Protein AF-A0A1B6M8G5-F1 (afdb_monomer_lite)

Radius of gyration: 19.07 Å; chains: 1; bounding box: 52×43×42 Å

Structure (mmCIF, N/CA/C/O backbone):
data_AF-A0A1B6M8G5-F1
#
_entry.id   AF-A0A1B6M8G5-F1
#
loop_
_atom_site.group_PDB
_atom_site.id
_atom_site.type_symbol
_atom_site.label_atom_id
_atom_site.label_alt_id
_atom_site.label_comp_id
_atom_site.label_asym_id
_atom_site.label_entity_id
_atom_site.label_seq_id
_atom_site.pdbx_PDB_ins_code
_atom_site.Cartn_x
_atom_site.Cartn_y
_atom_site.Cartn_z
_atom_site.occupancy
_atom_site.B_iso_or_equiv
_atom_site.auth_seq_id
_atom_site.auth_comp_id
_atom_site.auth_asym_id
_atom_site.auth_atom_id
_atom_site.pdbx_PDB_model_num
ATOM 1 N N . LEU A 1 1 ? 8.465 10.329 -15.169 1.00 46.06 1 LEU A N 1
ATOM 2 C CA . LEU A 1 1 ? 9.147 9.483 -14.162 1.00 46.06 1 LEU A CA 1
ATOM 3 C C . LEU A 1 1 ? 9.202 8.056 -14.688 1.00 46.06 1 LEU A C 1
ATOM 5 O O . LEU A 1 1 ? 8.157 7.463 -14.888 1.00 46.06 1 LEU A O 1
ATOM 9 N N . VAL A 1 2 ? 10.392 7.527 -14.980 1.00 46.28 2 VAL A N 1
ATOM 10 C CA . VAL A 1 2 ? 10.578 6.095 -15.275 1.00 46.28 2 VAL A CA 1
ATOM 11 C C . VAL A 1 2 ? 11.446 5.552 -14.146 1.00 46.28 2 VAL A C 1
ATOM 13 O O . VAL A 1 2 ? 12.671 5.559 -14.229 1.00 46.28 2 VAL A O 1
ATOM 16 N N . CYS A 1 3 ? 10.801 5.214 -13.030 1.00 52.72 3 CYS A N 1
ATOM 17 C CA . CYS A 1 3 ? 11.449 4.685 -11.834 1.00 52.72 3 CYS A CA 1
ATOM 18 C C . CYS A 1 3 ? 11.566 3.167 -11.977 1.00 52.72 3 CYS A C 1
ATOM 20 O O . CYS A 1 3 ? 10.641 2.423 -11.670 1.00 52.72 3 CYS A O 1
ATOM 22 N N . SER A 1 4 ? 12.695 2.696 -12.499 1.00 63.44 4 SER A N 1
ATOM 23 C CA . SER A 1 4 ? 13.006 1.268 -12.597 1.00 63.44 4 SER A CA 1
ATOM 24 C C . SER A 1 4 ? 14.198 0.966 -11.690 1.00 63.44 4 SER A C 1
ATOM 26 O O . SER A 1 4 ? 15.335 0.933 -12.146 1.00 63.44 4 SER A O 1
ATOM 28 N N . GLY A 1 5 ? 13.944 0.806 -10.386 1.00 72.69 5 GLY A N 1
ATOM 29 C CA . GLY A 1 5 ? 14.918 0.180 -9.483 1.00 72.69 5 GLY A CA 1
ATOM 30 C C . GLY A 1 5 ? 15.145 -1.286 -9.873 1.00 72.69 5 GLY A C 1
ATOM 31 O O . GLY A 1 5 ? 14.310 -1.862 -10.574 1.00 72.69 5 GLY A O 1
ATOM 32 N N . SER A 1 6 ? 16.251 -1.897 -9.435 1.00 81.62 6 SER A N 1
ATOM 33 C CA . SER A 1 6 ? 16.534 -3.327 -9.674 1.00 81.62 6 SER A CA 1
ATOM 34 C C . SER A 1 6 ? 15.417 -4.228 -9.135 1.00 81.62 6 SER A C 1
ATOM 36 O O . SER A 1 6 ? 14.655 -3.816 -8.258 1.00 81.62 6 SER A O 1
ATOM 38 N N . LEU A 1 7 ? 15.323 -5.477 -9.606 1.00 81.75 7 LEU A N 1
ATOM 39 C CA . LEU A 1 7 ? 14.314 -6.414 -9.092 1.00 81.75 7 LEU A CA 1
ATOM 40 C C . LEU A 1 7 ? 14.396 -6.584 -7.562 1.00 81.75 7 LEU A C 1
ATOM 42 O O . LEU A 1 7 ? 13.364 -6.620 -6.896 1.00 81.75 7 LEU A O 1
ATOM 46 N N . SER A 1 8 ? 15.610 -6.629 -7.001 1.00 82.88 8 SER A N 1
ATOM 47 C CA . SER A 1 8 ? 15.822 -6.691 -5.545 1.00 82.88 8 SER A CA 1
ATOM 48 C C . SER A 1 8 ? 15.271 -5.449 -4.833 1.00 82.88 8 SER A C 1
ATOM 50 O O . SER A 1 8 ? 14.584 -5.576 -3.819 1.00 82.88 8 SER A O 1
ATOM 52 N N . MET A 1 9 ? 15.482 -4.252 -5.392 1.00 84.00 9 MET A N 1
ATOM 53 C CA . MET A 1 9 ? 14.950 -3.009 -4.830 1.00 84.00 9 MET A CA 1
ATOM 54 C C . MET A 1 9 ? 13.419 -3.000 -4.854 1.00 84.00 9 MET A C 1
ATOM 56 O O . MET A 1 9 ? 12.806 -2.711 -3.833 1.00 84.00 9 MET A O 1
ATOM 60 N N . ARG A 1 10 ? 12.796 -3.404 -5.969 1.00 86.44 10 ARG A N 1
ATOM 61 C CA . ARG A 1 10 ? 11.327 -3.496 -6.078 1.00 86.44 10 ARG A CA 1
ATOM 62 C C . ARG A 1 10 ? 10.741 -4.531 -5.115 1.00 86.44 10 ARG A C 1
ATOM 64 O O . ARG A 1 10 ? 9.745 -4.254 -4.453 1.00 86.44 10 ARG A O 1
ATOM 71 N N . ALA A 1 11 ? 11.384 -5.691 -4.991 1.00 88.12 11 ALA A N 1
ATOM 72 C CA . ALA A 1 11 ? 11.003 -6.722 -4.029 1.00 88.12 11 ALA A CA 1
ATOM 73 C C . ALA A 1 11 ? 11.149 -6.251 -2.577 1.00 88.12 11 ALA A C 1
ATOM 75 O O . ALA A 1 11 ? 10.300 -6.557 -1.743 1.00 88.12 11 ALA A O 1
ATOM 76 N N . SER A 1 12 ? 12.182 -5.460 -2.287 1.00 89.31 12 SER A N 1
ATOM 77 C CA . SER A 1 12 ? 12.374 -4.835 -0.976 1.00 89.31 12 SER A CA 1
ATOM 78 C C . SER A 1 12 ? 11.300 -3.786 -0.688 1.00 89.31 12 SER A C 1
ATOM 80 O O . SER A 1 12 ? 10.792 -3.737 0.426 1.00 89.31 12 SER A O 1
ATOM 82 N N . THR A 1 13 ? 10.900 -2.987 -1.684 1.00 90.50 13 THR A N 1
ATOM 83 C CA . THR A 1 13 ? 9.790 -2.030 -1.554 1.00 90.50 13 THR A CA 1
ATOM 84 C C . THR A 1 13 ? 8.467 -2.739 -1.270 1.00 90.50 13 THR A C 1
ATOM 86 O O . THR A 1 13 ? 7.753 -2.330 -0.361 1.00 90.50 13 THR A O 1
ATOM 89 N N . HIS A 1 14 ? 8.155 -3.823 -1.990 1.00 92.19 14 HIS A N 1
ATOM 90 C CA . HIS A 1 14 ? 6.976 -4.650 -1.700 1.00 92.19 14 HIS A CA 1
ATOM 91 C C . HIS A 1 14 ? 7.016 -5.207 -0.269 1.00 92.19 14 HIS A C 1
ATOM 93 O O . HIS A 1 14 ? 6.052 -5.057 0.480 1.00 92.19 14 HIS A O 1
ATOM 99 N N . GLY A 1 15 ? 8.155 -5.771 0.145 1.00 92.56 15 GLY A N 1
ATOM 100 C CA . GLY A 1 15 ? 8.335 -6.284 1.504 1.00 92.56 15 GLY A CA 1
ATOM 101 C C . GLY A 1 15 ? 8.197 -5.202 2.580 1.00 92.56 15 GLY A C 1
ATOM 102 O O . GLY A 1 15 ? 7.606 -5.449 3.627 1.00 92.56 15 GLY A O 1
ATOM 103 N N . LEU A 1 16 ? 8.687 -3.988 2.313 1.00 93.06 16 LEU A N 1
ATOM 104 C CA . LEU A 1 16 ? 8.521 -2.842 3.204 1.00 93.06 16 LEU A CA 1
ATOM 105 C C . LEU A 1 16 ? 7.042 -2.482 3.383 1.00 93.06 16 LEU A C 1
ATOM 107 O O . LEU A 1 16 ? 6.610 -2.295 4.516 1.00 93.06 16 LEU A O 1
ATOM 111 N N . VAL A 1 17 ? 6.265 -2.440 2.295 1.00 93.88 17 VAL A N 1
ATOM 112 C CA . VAL A 1 17 ? 4.816 -2.183 2.350 1.00 93.88 17 VAL A CA 1
ATOM 113 C C . VAL A 1 17 ? 4.109 -3.230 3.213 1.00 93.88 17 VAL A C 1
ATOM 115 O O . VAL A 1 17 ? 3.401 -2.863 4.148 1.00 93.88 17 VAL A O 1
ATOM 118 N N . ILE A 1 18 ? 4.362 -4.521 2.973 1.00 95.00 18 ILE A N 1
ATOM 119 C CA . ILE A 1 18 ? 3.795 -5.614 3.782 1.00 95.00 18 ILE A CA 1
ATOM 120 C C . ILE A 1 18 ? 4.141 -5.446 5.264 1.00 95.00 18 ILE A C 1
ATOM 122 O O . ILE A 1 18 ? 3.263 -5.544 6.119 1.00 95.00 18 ILE A O 1
ATOM 126 N N . ASN A 1 19 ? 5.407 -5.165 5.575 1.00 94.81 19 ASN A N 1
ATOM 127 C CA . ASN A 1 19 ? 5.860 -5.023 6.955 1.00 94.81 19 ASN A CA 1
ATOM 128 C C . ASN A 1 19 ? 5.215 -3.826 7.657 1.00 94.81 19 ASN A C 1
ATOM 130 O O . ASN A 1 19 ? 4.889 -3.929 8.839 1.00 94.81 19 ASN A O 1
ATOM 134 N N . ILE A 1 20 ? 5.008 -2.711 6.952 1.00 94.19 20 ILE A N 1
ATOM 135 C CA . ILE A 1 20 ? 4.305 -1.542 7.494 1.00 94.19 20 ILE A CA 1
ATOM 136 C C . ILE A 1 20 ? 2.854 -1.909 7.806 1.00 94.19 20 ILE A C 1
ATOM 138 O O . ILE A 1 20 ? 2.430 -1.741 8.947 1.00 94.19 20 ILE A O 1
ATOM 142 N N . ILE A 1 21 ? 2.118 -2.473 6.841 1.00 95.00 21 ILE A N 1
ATOM 143 C CA . ILE A 1 21 ? 0.708 -2.854 7.034 1.00 95.00 21 ILE A CA 1
ATOM 144 C C . ILE A 1 21 ? 0.582 -3.860 8.182 1.00 95.00 21 ILE A C 1
ATOM 146 O O . ILE A 1 21 ? -0.250 -3.693 9.067 1.00 95.00 21 ILE A O 1
ATOM 150 N N . HIS A 1 22 ? 1.451 -4.871 8.230 1.00 95.00 22 HIS A N 1
ATOM 151 C CA . HIS A 1 22 ? 1.458 -5.852 9.311 1.00 95.00 22 HIS A CA 1
ATOM 152 C C . HIS A 1 22 ? 1.772 -5.219 10.675 1.00 95.00 22 HIS A C 1
ATOM 154 O O . HIS A 1 22 ? 1.151 -5.563 11.683 1.00 95.00 22 HIS A O 1
ATOM 160 N N . SER A 1 23 ? 2.723 -4.284 10.730 1.00 94.25 23 SER A N 1
ATOM 161 C CA . SER A 1 23 ? 3.035 -3.553 11.963 1.00 94.25 23 SER A CA 1
ATOM 162 C C . SER A 1 23 ? 1.825 -2.752 12.445 1.00 94.25 23 SER A C 1
ATOM 164 O O . SER A 1 23 ? 1.530 -2.776 13.633 1.00 94.25 23 SER A O 1
ATOM 166 N N . LEU A 1 24 ? 1.075 -2.124 11.534 1.00 92.88 24 LEU A N 1
ATOM 167 C CA . LEU A 1 24 ? -0.177 -1.427 11.852 1.00 92.88 24 LEU A CA 1
ATOM 168 C C . LEU A 1 24 ? -1.294 -2.395 12.285 1.00 92.88 24 LEU A C 1
ATOM 170 O O . LEU A 1 24 ? -2.024 -2.099 13.223 1.00 92.88 24 LEU A O 1
ATOM 174 N N . CYS A 1 25 ? -1.405 -3.582 11.677 1.00 93.25 25 CYS A N 1
ATOM 175 C CA . CYS A 1 25 ? -2.353 -4.621 12.112 1.00 93.25 25 CYS A CA 1
ATOM 176 C C . CYS A 1 25 ? -2.085 -5.120 13.538 1.00 93.25 25 CYS A C 1
ATOM 178 O O . CYS A 1 25 ? -3.007 -5.570 14.218 1.00 93.25 25 CYS A O 1
ATOM 180 N N . THR A 1 26 ? -0.815 -5.132 13.949 1.00 92.88 26 THR A N 1
ATOM 181 C CA . THR A 1 26 ? -0.356 -5.746 15.204 1.00 92.88 26 THR A CA 1
ATOM 182 C C . THR A 1 26 ? 0.034 -4.731 16.271 1.00 92.88 26 THR A C 1
ATOM 184 O O . THR A 1 26 ? 0.409 -5.130 17.376 1.00 92.88 26 THR A O 1
ATOM 187 N N . CYS A 1 27 ? -0.050 -3.430 15.982 1.00 88.25 27 CYS A N 1
ATOM 188 C CA . CYS A 1 27 ? 0.303 -2.414 16.957 1.00 88.25 27 CYS A CA 1
ATOM 189 C C . CYS A 1 27 ? -0.695 -2.416 18.118 1.00 88.25 27 CYS A C 1
ATOM 191 O O . CYS A 1 27 ? -1.904 -2.562 17.947 1.00 88.25 27 CYS A O 1
ATOM 193 N N . THR A 1 28 ? -0.175 -2.223 19.324 1.00 85.38 28 THR A N 1
ATOM 194 C CA . THR A 1 28 ? -0.989 -2.083 20.536 1.00 85.38 28 THR A CA 1
ATOM 195 C C . THR A 1 28 ? -1.285 -0.621 20.869 1.00 85.38 28 THR A C 1
ATOM 197 O O . THR A 1 28 ? -2.206 -0.350 21.638 1.00 85.38 28 THR A O 1
ATOM 200 N N . MET A 1 29 ? -0.527 0.314 20.280 1.00 82.69 29 MET A N 1
ATOM 201 C CA . MET A 1 29 ? -0.753 1.757 20.328 1.00 82.69 29 MET A CA 1
ATOM 202 C C . MET A 1 29 ? -0.284 2.413 19.016 1.00 82.69 29 MET A C 1
ATOM 204 O O . MET A 1 29 ? 0.826 2.106 18.573 1.00 82.69 29 MET A O 1
ATOM 208 N N . PRO A 1 30 ? -1.061 3.342 18.431 1.00 84.12 30 PRO A N 1
ATOM 209 C CA . PRO A 1 30 ? -2.439 3.689 18.798 1.00 84.12 30 PRO A CA 1
ATOM 210 C C . PRO A 1 30 ? -3.397 2.500 18.607 1.00 84.12 30 PRO A C 1
ATOM 212 O O . PRO A 1 30 ? -3.084 1.545 17.898 1.00 84.12 30 PRO A O 1
ATOM 215 N N . GLN A 1 31 ? -4.540 2.519 19.296 1.00 88.38 31 GLN A N 1
ATOM 216 C CA . GLN A 1 31 ? -5.572 1.500 19.095 1.00 88.38 31 GLN A CA 1
ATOM 217 C C . GLN A 1 31 ? -6.444 1.901 17.911 1.00 88.38 31 GLN A C 1
ATOM 219 O O . GLN A 1 31 ? -7.244 2.826 18.010 1.00 88.38 31 GLN A O 1
ATOM 224 N N . PHE A 1 32 ? -6.280 1.189 16.801 1.00 92.44 32 PHE A N 1
ATOM 225 C CA . PHE A 1 32 ? -7.129 1.359 15.629 1.00 92.44 32 PHE A CA 1
ATOM 226 C C . PHE A 1 32 ? -8.546 0.847 15.885 1.00 92.44 32 PHE A C 1
ATOM 228 O O . PHE A 1 32 ? -8.744 -0.192 16.523 1.00 92.44 32 PHE A O 1
ATOM 235 N N . THR A 1 33 ? -9.521 1.559 15.333 1.00 93.69 33 THR A N 1
ATOM 236 C CA . THR A 1 33 ? -10.925 1.144 15.299 1.00 93.69 33 THR A CA 1
ATOM 237 C C . THR A 1 33 ? -11.092 -0.179 14.552 1.00 93.69 33 THR A C 1
ATOM 239 O O . THR A 1 33 ? -10.269 -0.542 13.707 1.00 93.69 33 THR A O 1
ATOM 242 N N . GLU A 1 34 ? -12.181 -0.909 14.818 1.00 93.50 34 GLU A N 1
ATOM 243 C CA . GLU A 1 34 ? -12.470 -2.163 14.102 1.00 93.50 34 GLU A CA 1
ATOM 244 C C . GLU A 1 34 ? -12.506 -1.964 12.583 1.00 93.50 34 GLU A C 1
ATOM 246 O O . GLU A 1 34 ? -12.036 -2.821 11.836 1.00 93.50 34 GLU A O 1
ATOM 251 N N . GLU A 1 35 ? -13.000 -0.811 12.129 1.00 93.88 35 GLU A N 1
ATOM 252 C CA . GLU A 1 35 ? -13.055 -0.473 10.712 1.00 93.88 35 GLU A CA 1
ATOM 253 C C . GLU A 1 35 ? -11.658 -0.260 10.115 1.00 93.88 35 GLU A C 1
ATOM 255 O O . GLU A 1 35 ? -11.338 -0.851 9.084 1.00 93.88 35 GLU A O 1
ATOM 260 N N . ALA A 1 36 ? -10.784 0.504 10.780 1.00 94.31 36 ALA A N 1
ATOM 261 C CA . ALA A 1 36 ? -9.398 0.661 10.337 1.00 94.31 36 ALA A CA 1
ATOM 262 C C . ALA A 1 36 ? -8.640 -0.679 10.360 1.00 94.31 36 ALA A C 1
ATOM 264 O O . ALA A 1 36 ? -7.931 -1.011 9.408 1.00 94.31 36 ALA A O 1
ATOM 265 N N . GLN A 1 37 ? -8.848 -1.511 11.387 1.00 94.44 37 GLN A N 1
ATOM 266 C CA . GLN A 1 37 ? -8.279 -2.861 11.437 1.00 94.44 37 GLN A CA 1
ATOM 267 C C . GLN A 1 37 ? -8.793 -3.762 10.309 1.00 94.44 37 GLN A C 1
ATOM 269 O O . GLN A 1 37 ? -8.031 -4.568 9.773 1.00 94.44 37 GLN A O 1
ATOM 274 N N . ARG A 1 38 ? -10.072 -3.650 9.933 1.00 95.69 38 ARG A N 1
ATOM 275 C CA . ARG A 1 38 ? -10.657 -4.393 8.810 1.00 95.69 38 ARG A CA 1
ATOM 276 C C . ARG A 1 38 ? -9.985 -4.004 7.494 1.00 95.69 38 ARG A C 1
ATOM 278 O O . ARG A 1 38 ? -9.586 -4.898 6.750 1.00 95.69 38 ARG A O 1
ATOM 285 N N . VAL A 1 39 ? -9.812 -2.705 7.240 1.00 96.31 39 VAL A N 1
ATOM 286 C CA . VAL A 1 39 ? -9.103 -2.187 6.055 1.00 96.31 39 VAL A CA 1
ATOM 287 C C . VAL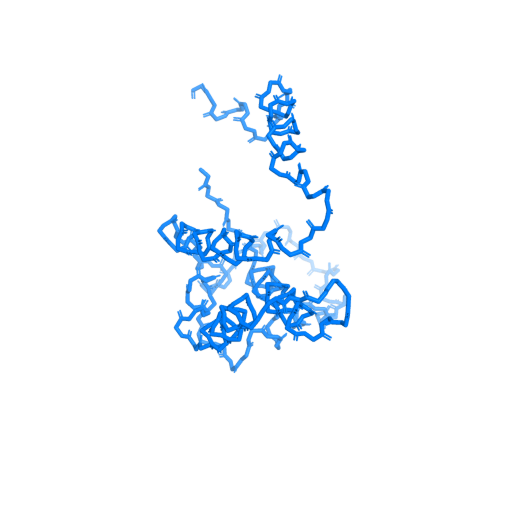 A 1 39 ? -7.658 -2.687 6.020 1.00 96.31 39 VAL A C 1
ATOM 289 O O . VAL A 1 39 ? -7.215 -3.211 4.999 1.00 96.31 39 VAL A O 1
ATOM 292 N N . LEU A 1 40 ? -6.940 -2.608 7.144 1.00 95.75 40 LEU A N 1
ATOM 293 C CA . LEU A 1 40 ? -5.557 -3.076 7.253 1.00 95.75 40 LEU A CA 1
ATOM 294 C C . LEU A 1 40 ? -5.417 -4.582 6.974 1.00 95.75 40 LEU A C 1
ATOM 296 O O . LEU A 1 40 ? -4.525 -4.985 6.227 1.00 95.75 40 LEU A O 1
ATOM 300 N N . ARG A 1 41 ? -6.308 -5.418 7.527 1.00 96.19 41 ARG A N 1
ATOM 301 C CA . ARG A 1 41 ? -6.302 -6.874 7.295 1.00 96.19 41 ARG A CA 1
ATOM 302 C C . ARG A 1 41 ? -6.592 -7.219 5.836 1.00 96.19 41 ARG A C 1
ATOM 304 O O . ARG A 1 41 ? -5.846 -7.996 5.251 1.00 96.19 41 ARG A O 1
ATOM 311 N N . LEU A 1 42 ? -7.616 -6.601 5.240 1.00 96.38 42 LEU A N 1
ATOM 312 C CA . LEU A 1 42 ? -7.934 -6.799 3.823 1.00 96.38 42 LEU A CA 1
ATOM 313 C C . LEU A 1 42 ? -6.770 -6.375 2.925 1.00 96.38 42 LEU A C 1
ATOM 315 O O . LEU A 1 42 ? -6.386 -7.117 2.027 1.00 96.38 42 LEU A O 1
ATOM 319 N N . SER A 1 43 ? -6.155 -5.230 3.220 1.00 96.19 43 SER A N 1
ATOM 320 C CA . SER A 1 43 ? -4.980 -4.751 2.493 1.00 96.19 43 SER A CA 1
ATOM 321 C C . SER A 1 43 ? -3.811 -5.730 2.607 1.00 96.19 43 SER A C 1
ATOM 323 O O . SER A 1 43 ? -3.163 -6.049 1.612 1.00 96.19 43 SER A O 1
ATOM 325 N N . LEU A 1 44 ? -3.540 -6.253 3.807 1.00 95.75 44 LEU A N 1
ATOM 326 C CA . LEU A 1 44 ? -2.470 -7.226 4.025 1.00 95.75 44 LEU A CA 1
ATOM 327 C C . LEU A 1 44 ? -2.687 -8.506 3.208 1.00 95.75 44 LEU A C 1
ATOM 329 O O . LEU A 1 44 ? -1.740 -9.004 2.589 1.00 95.75 44 LEU A O 1
ATOM 333 N N . ASP A 1 45 ? -3.922 -9.011 3.179 1.00 95.44 45 ASP A N 1
ATOM 334 C CA . ASP A 1 45 ? -4.298 -10.174 2.378 1.00 95.44 45 ASP A CA 1
ATOM 335 C C . ASP A 1 45 ? -4.099 -9.889 0.887 1.00 95.44 45 ASP A C 1
ATOM 337 O O . ASP A 1 45 ? -3.454 -10.669 0.184 1.00 95.44 45 ASP A O 1
ATOM 341 N N . GLU A 1 46 ? -4.576 -8.741 0.408 1.00 93.81 46 GLU A N 1
ATOM 342 C CA . GLU A 1 46 ? -4.449 -8.334 -0.987 1.00 93.81 46 GLU A CA 1
ATOM 343 C C . GLU A 1 46 ? -2.993 -8.200 -1.434 1.00 93.81 46 GLU A C 1
ATOM 345 O O . GLU A 1 46 ? -2.587 -8.863 -2.393 1.00 93.81 46 GLU A O 1
ATOM 350 N N . PHE A 1 47 ? -2.177 -7.424 -0.715 1.00 93.44 47 PHE A N 1
ATOM 351 C CA . PHE A 1 47 ? -0.762 -7.225 -1.045 1.00 93.44 47 PHE A CA 1
ATOM 352 C C . PHE A 1 47 ? 0.062 -8.521 -0.964 1.00 93.44 47 PHE A C 1
ATOM 354 O O . PHE A 1 47 ? 1.138 -8.607 -1.573 1.00 93.44 47 PHE A O 1
ATOM 361 N N . SER A 1 48 ? -0.430 -9.538 -0.252 1.00 92.31 48 SER A N 1
ATOM 362 C CA . SER A 1 48 ? 0.188 -10.865 -0.176 1.00 92.31 48 SER A CA 1
ATOM 363 C C . SER A 1 48 ? -0.126 -11.749 -1.389 1.00 92.31 48 SER A C 1
ATOM 365 O O . SER A 1 48 ? 0.588 -12.728 -1.626 1.00 92.31 48 SER A O 1
ATOM 367 N N . LEU A 1 49 ? -1.147 -11.414 -2.190 1.00 90.75 49 LEU A N 1
ATOM 368 C CA . LEU A 1 49 ? -1.532 -12.194 -3.366 1.00 90.75 49 LEU A CA 1
ATOM 369 C C . LEU A 1 49 ? -0.511 -12.060 -4.513 1.00 90.75 49 LEU A C 1
ATOM 371 O O . LEU A 1 49 ? -0.021 -10.963 -4.792 1.00 90.75 49 LEU A O 1
ATOM 375 N N . PRO A 1 50 ? -0.283 -13.129 -5.305 1.00 86.88 50 PRO A N 1
ATOM 376 C CA . PRO A 1 50 ? 0.642 -13.089 -6.442 1.00 86.88 50 PRO A CA 1
ATOM 377 C C . PRO A 1 50 ? 0.333 -11.996 -7.475 1.00 86.88 50 PRO A C 1
ATOM 379 O O . PRO A 1 50 ? 1.248 -11.455 -8.093 1.00 86.88 50 PRO A O 1
ATOM 382 N N . LYS A 1 51 ? -0.948 -11.636 -7.652 1.00 87.69 51 LYS A N 1
ATOM 383 C CA . LYS A 1 51 ? -1.366 -10.561 -8.570 1.00 87.69 51 LYS A CA 1
ATOM 384 C C . LYS A 1 51 ? -0.781 -9.200 -8.172 1.00 87.69 51 LYS A C 1
ATOM 386 O O . LYS A 1 51 ? -0.452 -8.408 -9.048 1.00 87.69 51 LYS A O 1
ATOM 391 N N . PHE A 1 52 ? -0.590 -8.953 -6.874 1.00 88.81 52 PHE A N 1
ATOM 392 C CA . PHE A 1 52 ? -0.006 -7.709 -6.382 1.00 88.81 52 PHE A CA 1
ATOM 393 C C . PHE A 1 52 ? 1.506 -7.659 -6.598 1.00 88.81 52 PHE A C 1
ATOM 395 O O . PHE A 1 52 ? 2.040 -6.580 -6.817 1.00 88.81 52 PHE A O 1
ATOM 402 N N . TYR A 1 53 ? 2.206 -8.796 -6.669 1.00 88.75 53 TYR A N 1
ATOM 403 C CA . TYR A 1 53 ? 3.642 -8.809 -6.991 1.00 88.75 53 TYR A CA 1
ATOM 404 C C . TYR A 1 53 ? 3.897 -8.257 -8.400 1.00 88.75 53 TYR A C 1
ATOM 406 O O . TYR A 1 53 ? 4.875 -7.541 -8.633 1.00 88.75 53 TYR A O 1
ATOM 414 N N . LEU A 1 54 ? 2.971 -8.519 -9.328 1.00 87.75 54 LEU A N 1
ATOM 415 C CA . LEU A 1 54 ? 3.029 -7.995 -10.691 1.00 87.75 54 LEU A CA 1
ATOM 416 C C . LEU A 1 54 ? 2.932 -6.467 -10.731 1.00 87.75 54 LEU A C 1
ATOM 418 O O . LEU A 1 54 ? 3.582 -5.857 -11.577 1.00 87.75 54 LEU A O 1
ATOM 422 N N . LEU A 1 55 ? 2.203 -5.843 -9.795 1.00 88.12 55 LEU A N 1
ATOM 423 C CA . LEU A 1 55 ? 2.152 -4.381 -9.697 1.00 88.12 55 LEU A CA 1
ATOM 424 C C . LEU A 1 55 ? 3.538 -3.800 -9.403 1.00 88.12 55 LEU A C 1
ATOM 426 O O . LEU A 1 55 ? 3.900 -2.776 -9.964 1.00 88.12 55 LEU A O 1
ATOM 430 N N . PHE A 1 56 ? 4.362 -4.497 -8.619 1.00 87.50 56 PHE A N 1
ATOM 431 C CA . PHE A 1 56 ? 5.749 -4.109 -8.345 1.00 87.50 56 PHE A CA 1
ATOM 432 C C . PHE A 1 56 ? 6.733 -4.552 -9.446 1.00 87.50 56 PHE A C 1
ATOM 434 O O . PHE A 1 56 ? 7.948 -4.406 -9.292 1.00 87.50 56 PHE A O 1
ATOM 441 N N . GLY A 1 57 ? 6.249 -5.105 -10.565 1.00 84.19 57 GLY A N 1
ATOM 442 C CA . GLY A 1 57 ? 7.101 -5.658 -11.621 1.00 84.19 57 GLY A CA 1
ATOM 443 C C . GLY A 1 57 ? 7.953 -6.826 -11.120 1.00 84.19 57 GLY A C 1
ATOM 444 O O . GLY A 1 57 ? 9.136 -6.926 -11.461 1.00 84.19 57 GLY A O 1
ATOM 445 N N . ILE A 1 58 ? 7.385 -7.642 -10.228 1.00 85.38 58 ILE A N 1
ATOM 446 C CA . ILE A 1 58 ? 7.990 -8.854 -9.682 1.00 85.38 58 ILE A CA 1
ATOM 447 C C . ILE A 1 58 ? 7.268 -10.044 -10.321 1.00 85.38 58 ILE A C 1
ATOM 449 O O . ILE A 1 58 ? 6.225 -10.489 -9.841 1.00 85.38 58 ILE A O 1
ATOM 453 N N . SER A 1 59 ? 7.813 -10.569 -11.417 1.00 79.56 59 SER A N 1
ATOM 454 C CA . SER A 1 59 ? 7.291 -11.770 -12.074 1.00 79.56 59 SER A CA 1
ATOM 455 C C . SER A 1 59 ? 8.176 -12.996 -11.828 1.00 79.56 59 SER A C 1
ATOM 457 O O . SER A 1 59 ? 9.376 -12.892 -11.578 1.00 79.56 59 SER A O 1
ATOM 459 N N . LYS A 1 60 ? 7.580 -14.194 -11.925 1.00 70.69 60 LYS A N 1
ATOM 460 C CA . LYS A 1 60 ? 8.295 -15.489 -11.988 1.00 70.69 60 LYS A CA 1
ATOM 461 C C . LYS A 1 60 ? 9.215 -15.795 -10.793 1.00 70.69 60 LYS A C 1
ATOM 463 O O . LYS A 1 60 ? 10.196 -16.526 -10.935 1.00 70.69 60 LYS A O 1
ATOM 468 N N . VAL A 1 61 ? 8.889 -15.293 -9.603 1.00 68.81 61 VAL A N 1
ATOM 469 C CA . VAL A 1 61 ? 9.609 -15.614 -8.361 1.00 68.81 61 VAL A CA 1
ATOM 470 C C . VAL A 1 61 ? 8.741 -16.450 -7.429 1.00 68.81 61 VAL A C 1
ATOM 472 O O . VAL A 1 61 ? 7.529 -16.274 -7.369 1.00 68.81 61 VAL A O 1
ATOM 475 N N . LYS A 1 62 ? 9.371 -17.353 -6.669 1.00 70.81 62 LYS A N 1
ATOM 476 C CA . LYS A 1 62 ? 8.676 -18.145 -5.639 1.00 70.81 62 LYS A CA 1
ATOM 477 C C . LYS A 1 62 ? 8.170 -17.272 -4.484 1.00 70.81 62 LYS A C 1
ATOM 479 O O . LYS A 1 62 ? 7.179 -17.613 -3.858 1.00 70.81 62 LYS A O 1
ATOM 484 N N . SER A 1 63 ? 8.883 -16.183 -4.181 1.00 75.12 63 SER A N 1
ATOM 485 C CA . SER A 1 63 ? 8.533 -15.219 -3.135 1.00 75.12 63 SER A CA 1
ATOM 486 C C . SER A 1 63 ? 9.286 -13.900 -3.346 1.00 75.12 63 SER A C 1
ATOM 488 O O . SER A 1 63 ? 10.471 -13.907 -3.713 1.00 75.12 63 SER A O 1
ATOM 490 N N . ALA A 1 64 ? 8.614 -12.774 -3.088 1.00 75.56 64 ALA A N 1
ATOM 491 C CA . ALA A 1 64 ? 9.226 -11.447 -3.095 1.00 75.56 64 ALA A CA 1
ATOM 492 C C . ALA A 1 64 ? 10.352 -11.339 -2.049 1.00 75.56 64 ALA A C 1
ATOM 494 O O . ALA A 1 64 ? 11.451 -10.899 -2.380 1.00 75.56 64 ALA A O 1
ATOM 495 N N . ALA A 1 65 ? 10.144 -11.862 -0.834 1.00 75.38 65 ALA A N 1
ATOM 496 C CA . ALA A 1 65 ? 11.135 -11.816 0.245 1.00 75.38 65 ALA A CA 1
ATOM 497 C C . ALA A 1 65 ? 12.456 -12.504 -0.142 1.00 75.38 65 ALA A C 1
ATOM 499 O O . ALA A 1 65 ? 13.535 -11.933 -0.008 1.00 75.38 65 ALA A O 1
ATOM 500 N N . VAL A 1 66 ? 12.379 -13.706 -0.722 1.00 75.81 66 VAL A N 1
ATOM 501 C CA . VAL A 1 66 ? 13.569 -14.436 -1.201 1.00 75.81 66 VAL A CA 1
ATOM 502 C C . VAL A 1 66 ? 14.312 -13.644 -2.282 1.00 75.81 66 VAL A C 1
ATOM 504 O O . VAL A 1 66 ? 15.536 -13.697 -2.370 1.00 75.81 66 VAL A O 1
ATOM 507 N N . THR A 1 67 ? 13.582 -12.902 -3.109 1.00 77.25 67 THR A N 1
ATOM 508 C CA . THR A 1 67 ? 14.151 -12.102 -4.199 1.00 77.25 67 THR A CA 1
ATOM 509 C C . THR A 1 67 ? 14.850 -10.845 -3.682 1.00 77.25 67 THR A C 1
ATOM 511 O O . THR A 1 67 ? 15.923 -10.513 -4.184 1.00 77.25 67 THR A O 1
ATOM 514 N N . ALA A 1 68 ? 14.303 -10.204 -2.646 1.00 74.31 68 ALA A N 1
ATOM 515 C CA . ALA A 1 68 ? 14.908 -9.047 -1.986 1.00 74.31 68 ALA A CA 1
ATOM 516 C C . ALA A 1 68 ? 16.298 -9.373 -1.404 1.00 74.31 68 ALA A C 1
ATOM 518 O O . ALA A 1 68 ? 17.256 -8.637 -1.621 1.00 74.31 68 ALA A O 1
ATOM 519 N N . PHE A 1 69 ? 16.455 -10.524 -0.742 1.00 70.25 69 PHE A N 1
ATOM 520 C CA . PHE A 1 69 ? 17.719 -10.879 -0.074 1.00 70.25 69 PHE A CA 1
ATOM 521 C C . PHE A 1 69 ? 18.746 -11.597 -0.963 1.00 70.25 69 PHE A C 1
ATOM 523 O O . PHE A 1 69 ? 19.912 -11.723 -0.587 1.00 70.25 69 PHE A O 1
ATOM 530 N N . ARG A 1 70 ? 18.364 -12.047 -2.165 1.00 67.44 70 ARG A N 1
ATOM 531 C CA . ARG A 1 70 ? 19.284 -12.742 -3.087 1.00 67.44 70 ARG A CA 1
ATOM 532 C C . ARG A 1 70 ? 20.430 -11.868 -3.600 1.00 67.44 70 ARG A C 1
ATOM 534 O O . ARG A 1 70 ? 21.460 -12.419 -3.978 1.00 67.44 70 ARG A O 1
ATOM 541 N N . SER A 1 71 ? 20.299 -10.538 -3.595 1.00 55.06 71 SER A N 1
ATOM 542 C CA . SER A 1 71 ? 21.391 -9.648 -4.019 1.00 55.06 71 SER A CA 1
ATOM 543 C C . SER A 1 71 ? 22.588 -9.655 -3.063 1.00 55.06 71 SER A C 1
ATOM 545 O O . SER A 1 71 ? 23.702 -9.407 -3.513 1.00 55.06 71 SER A O 1
ATOM 547 N N . SER A 1 72 ? 22.389 -9.977 -1.780 1.00 52.91 72 SER A N 1
ATOM 548 C CA . SER A 1 72 ? 23.449 -9.913 -0.759 1.00 52.91 72 SER A CA 1
ATOM 549 C C . SER A 1 72 ? 24.437 -11.085 -0.789 1.00 52.91 72 SER A C 1
ATOM 551 O O . SER A 1 72 ? 25.485 -11.002 -0.161 1.00 52.91 72 SER A O 1
ATOM 553 N N . TYR A 1 73 ? 24.144 -12.163 -1.527 1.00 46.47 73 TYR A N 1
ATOM 554 C CA . TYR A 1 73 ? 24.975 -13.377 -1.563 1.00 46.47 73 TYR A CA 1
ATOM 555 C C . TYR A 1 73 ? 25.858 -13.511 -2.816 1.00 46.47 73 TYR A C 1
ATOM 557 O O . TYR A 1 73 ? 26.454 -14.567 -3.031 1.00 46.47 73 TYR A O 1
ATOM 565 N N . ARG A 1 74 ? 25.980 -12.477 -3.664 1.00 50.41 74 ARG A N 1
ATOM 566 C CA . ARG A 1 74 ? 27.009 -12.496 -4.720 1.00 50.41 74 ARG A CA 1
ATOM 567 C C . ARG A 1 74 ? 28.377 -12.249 -4.079 1.00 50.41 74 ARG A C 1
ATOM 569 O O . ARG A 1 74 ? 28.668 -11.139 -3.647 1.00 50.41 74 ARG A O 1
ATOM 576 N N . ASN A 1 75 ? 29.187 -13.306 -4.008 1.00 41.56 75 ASN A N 1
ATOM 577 C CA . ASN A 1 75 ? 30.564 -13.280 -3.514 1.00 41.56 75 ASN A CA 1
ATOM 578 C C . ASN A 1 75 ? 31.382 -12.125 -4.146 1.00 41.56 75 ASN A C 1
ATOM 580 O O . ASN A 1 75 ? 31.340 -11.961 -5.367 1.00 41.56 75 ASN A O 1
ATOM 584 N N . PRO A 1 76 ? 32.205 -11.385 -3.372 1.00 48.12 76 PRO A N 1
ATOM 585 C CA . PRO A 1 76 ? 33.049 -10.299 -3.891 1.00 48.12 76 PRO A CA 1
ATOM 586 C C . PRO A 1 76 ? 34.199 -10.757 -4.806 1.00 48.12 76 PRO A C 1
ATOM 588 O O . PRO A 1 76 ? 34.898 -9.925 -5.393 1.00 48.12 76 PRO A O 1
ATOM 591 N N . THR A 1 77 ? 34.455 -12.062 -4.911 1.00 42.31 77 THR A N 1
ATOM 592 C CA . THR A 1 77 ? 35.614 -12.606 -5.635 1.00 42.31 77 THR A CA 1
ATOM 593 C C . THR A 1 77 ? 35.473 -12.560 -7.156 1.00 42.31 77 THR A C 1
ATOM 595 O O . THR A 1 77 ? 36.494 -12.562 -7.834 1.00 42.31 77 THR A O 1
ATOM 598 N N . ASP A 1 78 ? 34.260 -12.407 -7.696 1.00 45.19 78 ASP A N 1
ATOM 599 C CA . ASP A 1 78 ? 34.041 -12.268 -9.149 1.00 45.19 78 ASP A CA 1
ATOM 600 C C . ASP A 1 78 ? 34.187 -10.823 -9.661 1.00 45.19 78 ASP A C 1
ATOM 602 O O . ASP A 1 78 ? 34.105 -10.567 -10.859 1.00 45.19 78 ASP A O 1
ATOM 606 N N . THR A 1 79 ? 34.420 -9.851 -8.773 1.00 47.31 79 THR A N 1
ATOM 607 C CA . THR A 1 79 ? 34.460 -8.419 -9.131 1.00 47.31 79 THR A CA 1
ATOM 608 C C . THR A 1 79 ? 35.843 -7.895 -9.525 1.00 47.31 79 THR A C 1
ATOM 610 O O . THR A 1 79 ? 35.966 -6.723 -9.867 1.00 47.31 79 THR A O 1
ATOM 613 N N . ARG A 1 80 ? 36.905 -8.711 -9.455 1.00 37.59 80 ARG A N 1
ATOM 614 C CA . ARG A 1 80 ? 38.290 -8.217 -9.613 1.00 37.59 80 ARG A CA 1
ATOM 615 C C . ARG A 1 80 ? 38.953 -8.480 -10.960 1.00 37.59 80 ARG A C 1
ATOM 617 O O . ARG A 1 80 ? 40.059 -7.992 -11.164 1.00 37.59 80 ARG A O 1
ATOM 624 N N . LEU A 1 81 ? 38.309 -9.177 -11.892 1.00 37.56 81 LEU A N 1
ATOM 625 C CA . LEU A 1 81 ? 38.888 -9.403 -13.216 1.00 37.56 81 LEU A CA 1
ATOM 626 C C . LEU A 1 81 ? 37.847 -9.184 -14.312 1.00 37.56 81 LEU A C 1
ATOM 628 O O . LEU A 1 81 ? 37.145 -10.102 -14.717 1.00 37.56 81 LEU A O 1
ATOM 632 N N . GLY A 1 82 ? 37.817 -7.958 -14.831 1.00 34.91 82 GLY A N 1
ATOM 633 C CA . GLY A 1 82 ? 37.375 -7.719 -16.199 1.00 34.91 82 GLY A CA 1
ATOM 634 C C . GLY A 1 82 ? 36.103 -6.895 -16.354 1.00 34.91 82 GLY A C 1
ATOM 635 O O . GLY A 1 82 ? 34.995 -7.418 -16.335 1.00 34.91 82 GLY A O 1
ATOM 636 N N . ASN A 1 83 ? 36.330 -5.643 -16.753 1.00 34.41 83 ASN A N 1
ATOM 637 C CA . ASN A 1 83 ? 35.532 -4.926 -17.744 1.00 34.41 83 ASN A CA 1
ATOM 638 C C . ASN A 1 83 ? 34.227 -4.277 -17.242 1.00 34.41 83 ASN A C 1
ATOM 640 O O . ASN A 1 83 ? 33.192 -4.925 -17.084 1.00 34.41 83 ASN A O 1
ATOM 644 N N . ASP A 1 84 ? 34.271 -2.945 -17.146 1.00 38.00 84 ASP A N 1
ATOM 645 C CA . ASP A 1 84 ? 33.187 -1.973 -16.924 1.00 38.00 84 ASP A CA 1
ATOM 646 C C . ASP A 1 84 ? 32.054 -1.996 -17.983 1.00 38.00 84 ASP A C 1
ATOM 648 O O . ASP A 1 84 ? 31.544 -0.955 -18.397 1.00 38.00 84 ASP A O 1
ATOM 652 N N . ARG A 1 85 ? 31.650 -3.166 -18.502 1.00 39.25 85 ARG A N 1
ATOM 653 C CA . ARG A 1 85 ? 30.709 -3.270 -19.636 1.00 39.25 85 ARG A CA 1
ATOM 654 C C . ARG A 1 85 ? 29.598 -4.314 -19.514 1.00 39.25 85 ARG A C 1
ATOM 656 O O . ARG A 1 85 ? 28.871 -4.507 -20.481 1.00 39.25 85 ARG A O 1
ATOM 663 N N . TYR A 1 86 ? 29.369 -4.919 -18.349 1.00 39.97 86 TYR A N 1
ATOM 664 C CA . TYR A 1 86 ? 28.303 -5.924 -18.194 1.00 39.97 86 TYR A CA 1
ATOM 665 C C . TYR A 1 86 ? 27.266 -5.564 -17.120 1.00 39.97 86 TYR A C 1
ATOM 667 O O . TYR A 1 86 ? 26.859 -6.387 -16.309 1.00 39.97 86 TYR A O 1
ATOM 675 N N . PHE A 1 87 ? 26.765 -4.328 -17.186 1.00 42.97 87 PHE A N 1
ATOM 676 C CA . PHE A 1 87 ? 25.421 -3.958 -16.709 1.00 42.97 87 PHE A CA 1
ATOM 677 C C . PHE A 1 87 ? 24.345 -4.246 -17.780 1.00 42.97 87 PHE A C 1
ATOM 679 O O . PHE A 1 87 ? 23.274 -3.641 -17.809 1.00 42.97 87 PHE A O 1
ATOM 686 N N . THR A 1 88 ? 24.606 -5.175 -18.703 1.00 36.38 88 THR A N 1
ATOM 687 C CA . THR A 1 88 ? 23.582 -5.716 -19.599 1.00 36.38 88 THR A CA 1
ATOM 688 C C . THR A 1 88 ? 22.709 -6.667 -18.795 1.00 36.38 88 THR A C 1
ATOM 690 O O . THR A 1 88 ? 22.976 -7.863 -18.707 1.00 36.38 88 THR A O 1
ATOM 693 N N . GLY A 1 89 ? 21.701 -6.076 -18.153 1.00 41.97 89 GLY A N 1
ATOM 694 C CA . GLY A 1 89 ? 20.735 -6.755 -17.306 1.00 41.97 89 GLY A CA 1
ATOM 695 C C . GLY A 1 89 ? 20.152 -8.001 -17.958 1.00 41.97 89 GLY A C 1
ATOM 696 O O . GLY A 1 89 ? 19.806 -8.000 -19.145 1.00 41.97 89 GLY A O 1
ATOM 697 N N . LEU A 1 90 ? 20.006 -9.049 -17.146 1.00 46.97 90 LEU A N 1
ATOM 698 C CA . LEU A 1 90 ? 19.117 -10.151 -17.478 1.00 46.97 90 LEU A CA 1
ATOM 699 C C . LEU A 1 90 ? 17.736 -9.575 -17.852 1.00 46.97 90 LEU A C 1
ATOM 701 O O . LEU A 1 90 ? 17.318 -8.567 -17.277 1.00 46.97 90 LEU A O 1
ATOM 705 N N . PRO A 1 91 ? 16.998 -10.194 -18.789 1.00 49.78 91 PRO A N 1
ATOM 706 C CA . PRO A 1 91 ? 15.708 -9.680 -19.257 1.00 49.78 91 PRO A CA 1
ATOM 707 C C . PRO A 1 91 ? 14.686 -9.432 -18.129 1.00 49.78 91 PRO A C 1
ATOM 709 O O . PRO A 1 91 ? 13.807 -8.591 -18.286 1.00 49.78 91 PRO A O 1
ATOM 712 N N . THR A 1 92 ? 14.838 -10.083 -16.972 1.00 50.25 92 THR A N 1
ATOM 713 C CA . THR A 1 92 ? 14.026 -9.882 -15.758 1.00 50.25 92 THR A CA 1
ATOM 714 C C . THR A 1 92 ? 14.303 -8.568 -15.014 1.00 50.25 92 THR A C 1
ATOM 716 O O . THR A 1 92 ? 13.411 -8.038 -14.358 1.00 50.25 92 THR A O 1
ATOM 719 N N . ASP A 1 93 ? 15.501 -7.986 -15.133 1.00 51.44 93 ASP A N 1
ATOM 720 C CA . ASP A 1 93 ? 15.819 -6.676 -14.534 1.00 51.44 93 ASP A CA 1
ATOM 721 C C . ASP A 1 93 ? 15.252 -5.502 -15.345 1.00 51.44 93 ASP A C 1
ATOM 723 O O . ASP A 1 93 ? 15.196 -4.375 -14.856 1.00 51.44 93 ASP A O 1
ATOM 727 N N . ARG A 1 94 ? 14.794 -5.760 -16.578 1.00 54.50 94 ARG A N 1
ATOM 728 C CA . ARG A 1 94 ? 14.140 -4.757 -17.430 1.00 54.50 94 ARG A CA 1
ATOM 729 C C . ARG A 1 94 ? 12.638 -4.644 -17.195 1.00 54.50 94 ARG A C 1
ATOM 731 O O . ARG A 1 94 ? 12.015 -3.795 -17.828 1.00 54.50 94 ARG A O 1
ATOM 738 N N . GLU A 1 95 ? 12.053 -5.482 -16.341 1.00 61.75 95 GLU A N 1
ATOM 739 C CA . GLU A 1 95 ? 10.625 -5.415 -16.040 1.00 61.75 95 GLU A CA 1
ATOM 740 C C . GLU A 1 95 ? 10.339 -4.110 -15.286 1.00 61.75 95 GLU A C 1
ATOM 742 O O . GLU A 1 95 ? 10.845 -3.872 -14.187 1.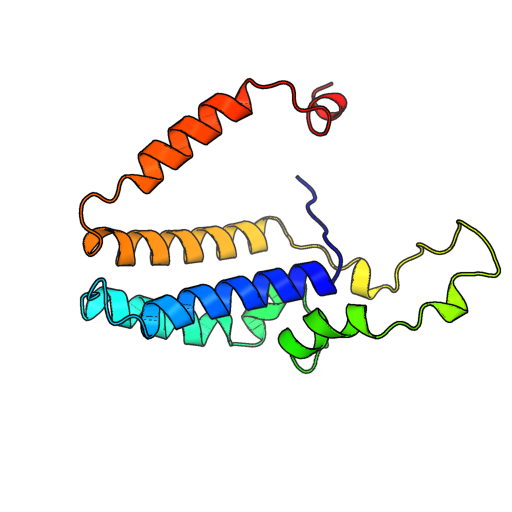00 61.75 95 GLU A O 1
ATOM 747 N N . ARG A 1 96 ? 9.618 -3.203 -15.950 1.00 68.56 96 ARG A N 1
ATOM 748 C CA . ARG A 1 96 ? 9.366 -1.848 -15.458 1.00 68.56 96 ARG A CA 1
ATOM 749 C C . ARG A 1 96 ? 8.069 -1.831 -14.664 1.00 68.56 96 ARG A C 1
ATOM 751 O O . ARG A 1 96 ? 7.066 -2.381 -15.107 1.00 68.56 96 ARG A O 1
ATOM 758 N N . LEU A 1 97 ? 8.090 -1.127 -13.538 1.00 76.00 97 LEU A N 1
ATOM 759 C CA . LEU A 1 97 ? 6.884 -0.703 -12.835 1.00 76.00 97 LEU A CA 1
ATOM 760 C C . LEU A 1 97 ? 6.114 0.250 -13.760 1.00 76.00 97 LEU A C 1
ATOM 762 O O . LEU A 1 97 ? 6.645 1.292 -14.155 1.00 76.00 97 LEU A O 1
ATOM 766 N N . SER A 1 98 ? 4.909 -0.145 -14.174 1.00 84.38 98 SER A N 1
ATOM 767 C CA . SER A 1 98 ? 4.071 0.706 -15.021 1.00 84.38 98 SER A CA 1
ATOM 768 C C . SER A 1 98 ? 3.514 1.874 -14.203 1.00 84.38 98 SER A C 1
ATOM 770 O O . SER A 1 98 ? 3.327 1.743 -12.993 1.00 84.38 98 SER A O 1
ATOM 772 N N . LEU A 1 99 ? 3.242 3.015 -14.846 1.00 84.06 99 LEU A N 1
ATOM 773 C CA . LEU A 1 99 ? 2.628 4.157 -14.154 1.00 84.06 99 LEU A CA 1
ATOM 774 C C . LEU A 1 99 ? 1.260 3.787 -13.577 1.00 84.06 99 LEU A C 1
ATOM 776 O O . LEU A 1 99 ? 0.987 4.125 -12.437 1.00 84.06 99 LEU A O 1
ATOM 780 N N . THR A 1 100 ? 0.465 3.009 -14.312 1.00 89.38 100 THR A N 1
ATOM 781 C CA . THR A 1 100 ? -0.827 2.495 -13.842 1.00 89.38 100 THR A CA 1
ATOM 782 C C . THR A 1 100 ? -0.672 1.598 -12.615 1.00 89.38 100 THR A C 1
ATOM 784 O O . THR A 1 100 ? -1.446 1.685 -11.676 1.00 89.38 100 THR A O 1
ATOM 787 N N . SER A 1 101 ? 0.353 0.742 -12.577 1.00 89.62 101 SER A N 1
ATOM 788 C CA . SER A 1 101 ? 0.621 -0.077 -11.390 1.00 89.62 101 SER A CA 1
ATOM 789 C C . SER A 1 101 ? 1.023 0.779 -10.192 1.00 89.62 101 SER A C 1
ATOM 791 O O . SER A 1 101 ? 0.620 0.483 -9.073 1.00 89.62 101 SER A O 1
ATOM 793 N N . LEU A 1 102 ? 1.809 1.834 -10.424 1.00 88.19 102 LEU A N 1
ATOM 794 C CA . LEU A 1 102 ? 2.207 2.766 -9.375 1.00 88.19 102 LEU A CA 1
ATOM 795 C C . LEU A 1 102 ? 1.014 3.566 -8.841 1.00 88.19 102 LEU A C 1
ATOM 797 O O . LEU A 1 102 ? 0.930 3.754 -7.634 1.00 88.19 102 LEU A O 1
ATOM 801 N N . GLU A 1 103 ? 0.111 4.001 -9.716 1.00 90.50 103 GLU A N 1
ATOM 802 C CA . GLU A 1 103 ? -1.153 4.654 -9.361 1.00 90.50 103 GLU A CA 1
ATOM 803 C C . GLU A 1 103 ? -1.979 3.748 -8.444 1.00 90.50 103 GLU A C 1
ATOM 805 O O . GLU A 1 103 ? -2.220 4.117 -7.303 1.00 90.50 103 GLU A O 1
ATOM 810 N N . VAL A 1 104 ? -2.233 2.500 -8.856 1.00 92.69 104 VAL A N 1
ATOM 811 C CA . VAL A 1 104 ? -2.960 1.511 -8.037 1.00 92.69 104 VAL A CA 1
ATOM 812 C C . VAL A 1 104 ? -2.304 1.289 -6.669 1.00 92.69 104 VAL A C 1
ATOM 814 O O . VAL A 1 104 ? -2.993 1.232 -5.654 1.00 92.69 104 VAL A O 1
ATOM 817 N N . ILE A 1 105 ? -0.972 1.157 -6.616 1.00 91.19 105 ILE A N 1
ATOM 818 C CA . ILE A 1 105 ? -0.254 0.997 -5.341 1.00 91.19 105 ILE A CA 1
ATOM 819 C C . ILE A 1 105 ? -0.416 2.251 -4.475 1.00 91.19 105 ILE A C 1
ATOM 821 O O . ILE A 1 105 ? -0.613 2.136 -3.270 1.00 91.19 105 ILE A O 1
ATOM 825 N N . THR A 1 106 ? -0.303 3.436 -5.072 1.00 91.94 106 THR A N 1
ATOM 826 C CA . THR A 1 106 ? -0.373 4.707 -4.345 1.00 91.94 106 THR A CA 1
ATOM 827 C C . THR A 1 106 ? -1.774 4.945 -3.794 1.00 91.94 106 THR A C 1
ATOM 829 O O . THR A 1 106 ? -1.884 5.301 -2.626 1.00 91.94 106 THR A O 1
ATOM 832 N N . ASP A 1 107 ? -2.819 4.674 -4.576 1.00 93.56 107 ASP A N 1
ATOM 833 C CA . ASP A 1 107 ? -4.216 4.799 -4.147 1.00 93.56 107 ASP A CA 1
ATOM 834 C C . ASP A 1 107 ? -4.526 3.856 -2.981 1.00 93.56 107 ASP A C 1
ATOM 836 O O . ASP A 1 107 ? -5.074 4.285 -1.968 1.00 93.56 107 ASP A O 1
ATOM 840 N N . ALA A 1 108 ? -4.088 2.594 -3.064 1.00 93.81 108 ALA A N 1
ATOM 841 C CA . ALA A 1 108 ? -4.271 1.631 -1.978 1.00 93.81 108 ALA A CA 1
ATOM 842 C C . ALA A 1 108 ? -3.530 2.052 -0.695 1.00 93.81 108 ALA A C 1
ATOM 844 O O . ALA A 1 108 ? -4.057 1.933 0.410 1.00 93.81 108 ALA A O 1
ATOM 845 N N . LEU A 1 109 ? -2.300 2.565 -0.819 1.00 93.50 109 LEU A N 1
ATOM 846 C CA . LEU A 1 109 ? -1.555 3.079 0.333 1.00 93.50 109 LEU A CA 1
ATOM 847 C C . LEU A 1 109 ? -2.221 4.323 0.934 1.00 93.50 109 LEU A C 1
ATOM 849 O O . LEU A 1 109 ? -2.236 4.461 2.156 1.00 93.50 109 LEU A O 1
ATOM 853 N N . LEU A 1 110 ? -2.779 5.201 0.098 1.00 92.50 110 LEU A N 1
ATOM 854 C CA . LEU A 1 110 ? -3.512 6.381 0.546 1.00 92.50 110 LEU A CA 1
ATOM 855 C C . LEU A 1 110 ? -4.776 5.978 1.318 1.00 92.50 110 LEU A C 1
ATOM 857 O O . LEU A 1 110 ? -4.994 6.493 2.410 1.00 92.50 110 LEU A O 1
ATOM 861 N N . GLU A 1 111 ? -5.543 5.008 0.816 1.00 93.62 111 GLU A N 1
ATOM 862 C CA . GLU A 1 111 ? -6.739 4.482 1.489 1.00 93.62 111 GLU A CA 1
ATOM 863 C C . GLU A 1 111 ? -6.406 3.918 2.881 1.00 93.62 111 GLU A C 1
ATOM 865 O O . GLU A 1 111 ? -7.086 4.218 3.865 1.00 93.62 111 GLU A O 1
ATOM 870 N N . ILE A 1 112 ? -5.309 3.160 2.999 1.00 93.62 112 ILE A N 1
ATOM 871 C CA . ILE A 1 112 ? -4.822 2.651 4.291 1.00 93.62 112 ILE A CA 1
ATOM 872 C C . ILE A 1 112 ? -4.467 3.807 5.234 1.00 93.62 112 ILE A C 1
ATOM 874 O O . ILE A 1 112 ? -4.853 3.797 6.405 1.00 93.62 112 ILE A O 1
ATOM 878 N N . MET A 1 113 ? -3.736 4.809 4.739 1.00 91.12 113 MET A N 1
ATOM 879 C CA . MET A 1 113 ? -3.349 5.973 5.538 1.00 91.12 113 MET A CA 1
ATOM 880 C C . MET A 1 113 ? -4.569 6.763 6.019 1.00 91.12 113 MET A C 1
ATOM 882 O O . MET A 1 113 ? -4.624 7.121 7.194 1.00 91.12 113 MET A O 1
ATOM 886 N N . GLU A 1 114 ? -5.554 6.993 5.149 1.00 91.25 114 GLU A N 1
ATOM 887 C CA . GLU A 1 114 ? -6.811 7.676 5.473 1.00 91.25 114 GLU A CA 1
ATOM 888 C C . GLU A 1 114 ? -7.647 6.904 6.499 1.00 91.25 114 GLU A C 1
ATOM 890 O O . GLU A 1 114 ? -8.226 7.494 7.418 1.00 91.25 114 GLU A O 1
ATOM 895 N N . ALA A 1 115 ? -7.674 5.574 6.395 1.00 92.44 115 ALA A N 1
ATOM 896 C CA . ALA A 1 115 ? -8.349 4.736 7.372 1.00 92.44 115 ALA A CA 1
ATOM 897 C C . ALA A 1 115 ? -7.701 4.863 8.760 1.00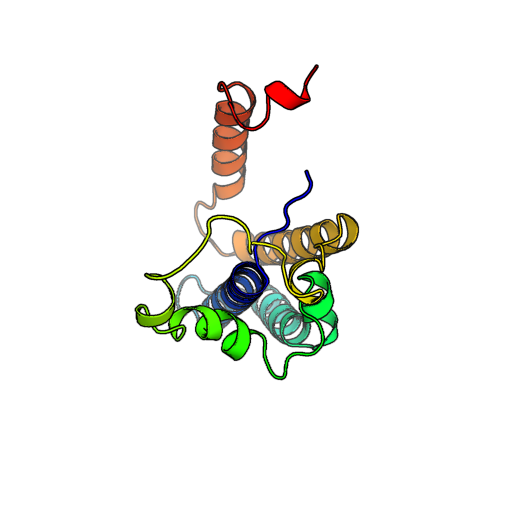 92.44 115 ALA A C 1
ATOM 899 O O . ALA A 1 115 ? -8.420 5.084 9.736 1.00 92.44 115 ALA A O 1
ATOM 900 N N . CYS A 1 116 ? -6.367 4.777 8.830 1.00 91.62 116 CYS A N 1
ATOM 901 C CA . CYS A 1 116 ? -5.596 4.804 10.074 1.00 91.62 116 CYS A CA 1
ATOM 902 C C . CYS A 1 116 ? -5.510 6.188 10.727 1.00 91.62 116 CYS A C 1
ATOM 904 O O . CYS A 1 116 ? -5.543 6.283 11.950 1.00 91.62 116 CYS A O 1
ATOM 906 N N . MET A 1 117 ? -5.384 7.269 9.951 1.00 90.31 117 MET A N 1
ATOM 907 C CA . MET A 1 117 ? -5.099 8.607 10.494 1.00 90.31 117 MET A CA 1
ATOM 908 C C . MET A 1 117 ? -6.184 9.142 11.433 1.00 90.31 117 MET A C 1
ATOM 910 O O . MET A 1 117 ? -5.888 9.964 12.294 1.00 90.31 117 MET A O 1
ATOM 914 N N . ARG A 1 118 ? -7.425 8.661 11.296 1.00 86.62 118 ARG A N 1
ATOM 915 C CA . ARG A 1 118 ? -8.546 9.029 12.177 1.00 86.62 118 ARG A CA 1
ATOM 916 C C . ARG A 1 118 ? -8.329 8.595 13.626 1.00 86.62 118 ARG A C 1
ATOM 918 O O . ARG A 1 118 ? -8.875 9.218 14.530 1.00 86.62 118 ARG A O 1
ATOM 925 N N .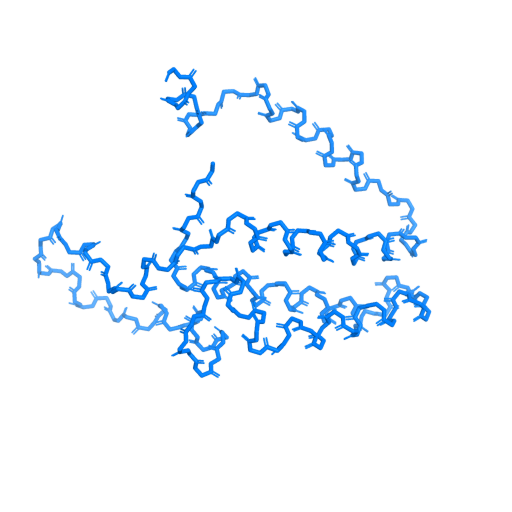 ASP A 1 119 ? -7.510 7.568 13.825 1.00 89.31 119 ASP A N 1
ATOM 926 C CA . ASP A 1 119 ? -7.247 6.956 15.126 1.00 89.31 119 ASP A CA 1
ATOM 927 C C . ASP A 1 119 ? -5.901 7.416 15.723 1.00 89.31 119 ASP A C 1
ATOM 929 O O . ASP A 1 119 ? -5.513 6.986 16.811 1.00 89.31 119 ASP A O 1
ATOM 933 N N . ILE A 1 120 ? -5.169 8.291 15.020 1.00 89.06 120 ILE A N 1
ATOM 934 C CA . ILE A 1 120 ? -3.888 8.846 15.467 1.00 89.06 120 ILE A CA 1
ATOM 935 C C . ILE A 1 120 ? -4.139 10.257 16.027 1.00 89.06 120 ILE A C 1
ATOM 937 O O . ILE A 1 120 ? -4.564 11.138 15.276 1.00 89.06 120 ILE A O 1
ATOM 941 N N . PRO A 1 121 ? -3.874 10.516 17.321 1.00 87.25 121 PRO A N 1
ATOM 942 C CA . PRO A 1 121 ? -4.008 11.858 17.879 1.00 87.25 121 PRO A CA 1
ATOM 943 C C . PRO A 1 121 ? -2.982 12.807 17.250 1.00 87.25 121 PRO A C 1
ATOM 945 O O . PRO A 1 121 ? -1.860 12.400 16.952 1.00 87.25 121 PRO A O 1
ATOM 948 N N . ASP A 1 122 ? -3.378 14.066 17.049 1.00 87.12 122 ASP A N 1
ATOM 949 C CA . ASP A 1 122 ? -2.526 15.130 16.496 1.00 87.12 122 ASP A CA 1
ATOM 950 C C . ASP A 1 122 ? -1.869 14.775 15.146 1.00 87.12 122 ASP A C 1
ATOM 952 O O . ASP A 1 122 ? -0.758 15.199 14.834 1.00 87.12 122 ASP A O 1
ATOM 956 N N . CYS A 1 123 ? -2.555 13.974 14.322 1.00 87.75 123 CYS A N 1
ATOM 957 C CA . CYS A 1 123 ? -2.022 13.512 13.046 1.00 87.75 123 CYS A CA 1
ATOM 958 C C . CYS A 1 123 ? -1.953 14.651 12.009 1.00 87.75 123 CYS A C 1
ATOM 960 O O . CYS A 1 123 ? -2.950 15.001 11.377 1.00 87.75 123 CYS A O 1
ATOM 962 N N . ASP A 1 124 ? -0.759 15.206 11.797 1.00 90.38 124 ASP A N 1
ATOM 963 C CA . ASP A 1 124 ? -0.495 16.332 10.888 1.00 90.38 124 ASP A CA 1
ATOM 964 C C . ASP A 1 124 ? 0.257 15.927 9.605 1.00 90.38 124 ASP A C 1
ATOM 966 O O . ASP A 1 124 ? 0.714 16.781 8.836 1.00 90.38 124 ASP A O 1
ATOM 970 N N . TRP A 1 125 ? 0.377 14.620 9.345 1.00 85.69 125 TRP A N 1
ATOM 971 C CA . TRP A 1 125 ? 1.249 14.068 8.304 1.00 85.69 125 TRP A CA 1
ATOM 972 C C . TRP A 1 125 ? 1.027 14.713 6.932 1.00 85.69 125 TRP A C 1
ATOM 974 O O . TRP A 1 125 ? 1.993 14.976 6.221 1.00 85.69 125 TRP A O 1
ATOM 984 N N . LEU A 1 126 ? -0.229 14.996 6.561 1.00 87.06 126 LEU A N 1
ATOM 985 C CA . LEU A 1 126 ? -0.576 15.572 5.263 1.00 87.06 126 LEU A CA 1
ATOM 986 C C . LEU A 1 126 ? -0.081 17.015 5.154 1.00 87.06 126 LEU A C 1
ATOM 988 O O . LEU A 1 126 ? 0.407 17.427 4.099 1.00 87.06 126 LEU A O 1
ATOM 992 N N . GLN A 1 127 ? -0.173 17.782 6.243 1.00 90.44 127 GLN A N 1
ATOM 993 C CA . GLN A 1 127 ? 0.356 19.142 6.303 1.00 90.44 127 GLN A CA 1
ATOM 994 C C . GLN A 1 127 ? 1.882 19.115 6.201 1.00 90.44 127 GLN A C 1
ATOM 996 O O . GLN A 1 127 ? 2.451 19.831 5.373 1.00 90.44 127 GLN A O 1
ATOM 1001 N N . THR A 1 128 ? 2.529 18.232 6.963 1.00 90.94 128 THR A N 1
ATOM 1002 C CA . THR A 1 128 ? 3.981 18.022 6.933 1.00 90.94 128 THR A CA 1
ATOM 1003 C C . THR A 1 128 ? 4.459 17.589 5.545 1.00 90.94 128 THR A C 1
ATOM 1005 O O . THR A 1 128 ? 5.360 18.209 4.979 1.00 90.94 128 THR A O 1
ATOM 1008 N N . TRP A 1 129 ? 3.810 16.595 4.935 1.00 89.06 129 TRP A N 1
ATOM 1009 C CA . TRP A 1 129 ? 4.094 16.129 3.578 1.00 89.06 129 TRP A CA 1
ATOM 1010 C C . TRP A 1 129 ? 3.934 17.249 2.551 1.00 89.06 129 TRP A C 1
ATOM 1012 O O . TRP A 1 129 ? 4.825 17.475 1.736 1.00 89.06 129 TRP A O 1
ATOM 1022 N N . THR A 1 130 ? 2.833 17.999 2.617 1.00 89.94 130 THR A N 1
ATOM 1023 C CA . THR A 1 130 ? 2.564 19.114 1.700 1.00 89.94 130 THR A CA 1
ATOM 1024 C C . THR A 1 130 ? 3.599 20.226 1.853 1.00 89.94 130 THR A C 1
ATOM 1026 O O . THR A 1 130 ? 4.036 20.803 0.858 1.00 89.94 130 THR A O 1
ATOM 1029 N N . SER A 1 131 ? 4.006 20.528 3.087 1.00 93.06 131 SER A N 1
ATOM 1030 C CA . SER A 1 131 ? 5.055 21.504 3.385 1.00 93.06 131 SER A CA 1
ATOM 1031 C C . SER A 1 131 ? 6.391 21.078 2.770 1.00 93.06 131 SER A C 1
ATOM 1033 O O . SER A 1 131 ? 6.975 21.822 1.980 1.00 93.06 131 SER A O 1
ATOM 1035 N N . LEU A 1 132 ? 6.821 19.838 3.022 1.00 90.69 132 LEU A N 1
ATOM 1036 C CA . LEU A 1 132 ? 8.050 19.274 2.460 1.00 90.69 132 LEU A CA 1
ATOM 1037 C C . LEU A 1 132 ? 8.016 19.227 0.929 1.00 90.69 132 LEU A C 1
ATOM 1039 O O . LEU A 1 132 ? 8.977 19.639 0.281 1.00 90.69 132 LEU A O 1
ATOM 1043 N N . ALA A 1 133 ? 6.905 18.780 0.341 1.00 88.00 133 ALA A N 1
ATOM 1044 C CA . ALA A 1 133 ? 6.728 18.727 -1.105 1.00 88.00 133 ALA A CA 1
ATOM 1045 C C . ALA A 1 133 ? 6.840 20.120 -1.736 1.00 88.00 133 ALA A C 1
ATOM 1047 O O . ALA A 1 133 ? 7.534 20.277 -2.738 1.00 88.00 133 ALA A O 1
ATOM 1048 N N . LYS A 1 134 ? 6.227 21.146 -1.126 1.00 87.25 134 LYS A N 1
ATOM 1049 C CA . LYS A 1 134 ? 6.368 22.542 -1.566 1.00 87.25 134 LYS A CA 1
ATOM 1050 C C . LYS A 1 134 ? 7.815 23.011 -1.482 1.00 87.25 134 LYS A C 1
ATOM 1052 O O . LYS A 1 134 ? 8.308 23.579 -2.450 1.00 87.25 134 LYS A O 1
ATOM 1057 N N . CYS A 1 135 ? 8.505 22.756 -0.370 1.00 85.88 135 CYS A N 1
ATOM 1058 C CA . CYS A 1 135 ? 9.913 23.121 -0.231 1.00 85.88 135 CYS A CA 1
ATOM 1059 C C . CYS A 1 135 ? 10.765 22.473 -1.330 1.00 85.88 135 CYS A C 1
ATOM 1061 O O . CYS A 1 135 ? 11.536 23.160 -1.990 1.00 85.88 135 CYS A O 1
ATOM 1063 N N . ILE A 1 136 ? 10.578 21.175 -1.580 1.00 83.50 136 ILE A N 1
ATOM 1064 C CA . ILE A 1 136 ? 11.386 20.413 -2.539 1.00 83.50 136 ILE A CA 1
ATOM 1065 C C . ILE A 1 136 ? 11.039 20.758 -3.993 1.00 83.50 136 ILE A C 1
ATOM 1067 O O . ILE A 1 136 ? 11.936 20.771 -4.833 1.00 83.50 136 ILE A O 1
ATOM 1071 N N . ALA A 1 137 ? 9.777 21.064 -4.307 1.00 80.12 137 ALA A N 1
ATOM 1072 C CA . ALA A 1 137 ? 9.337 21.377 -5.669 1.00 80.12 137 ALA A CA 1
ATOM 1073 C C . ALA A 1 137 ? 10.061 22.592 -6.272 1.00 80.12 137 ALA A C 1
ATOM 1075 O O . ALA A 1 137 ? 10.252 22.649 -7.486 1.00 80.12 137 ALA A O 1
ATOM 1076 N N . PHE A 1 138 ? 10.480 23.540 -5.429 1.00 75.69 138 PHE A N 1
ATOM 1077 C CA . PHE A 1 138 ? 11.203 24.744 -5.845 1.00 75.69 138 PHE A CA 1
ATOM 1078 C C . PHE A 1 138 ? 12.708 24.684 -5.553 1.00 75.69 138 PHE A C 1
ATOM 1080 O O . PHE A 1 138 ? 13.442 25.605 -5.915 1.00 75.69 138 PHE A O 1
ATOM 1087 N N . CYS A 1 139 ? 13.194 23.609 -4.928 1.00 74.94 139 CYS A N 1
ATOM 1088 C CA . CYS A 1 139 ? 14.624 23.384 -4.776 1.00 74.94 139 CYS A CA 1
ATOM 1089 C C . CYS A 1 139 ? 15.244 22.918 -6.098 1.00 74.94 139 CYS A C 1
ATOM 1091 O O . CYS A 1 139 ? 14.647 22.163 -6.866 1.00 74.94 139 CYS A O 1
ATOM 1093 N N . PHE A 1 140 ? 16.492 23.331 -6.331 1.00 68.44 140 PHE A N 1
ATOM 1094 C CA . PHE A 1 140 ? 17.297 22.819 -7.435 1.00 68.44 140 PHE A CA 1
ATOM 1095 C C . PHE A 1 140 ? 17.393 21.292 -7.325 1.00 68.44 140 PHE A C 1
ATOM 1097 O O . PHE A 1 140 ? 17.916 20.765 -6.341 1.00 68.44 140 PHE A O 1
ATOM 1104 N N . ASN A 1 141 ? 16.874 20.582 -8.328 1.00 68.50 141 ASN A N 1
ATOM 1105 C CA . ASN A 1 141 ? 16.926 19.129 -8.399 1.00 68.50 141 ASN A CA 1
ATOM 1106 C C . ASN A 1 141 ? 17.749 18.727 -9.632 1.00 68.50 141 ASN A C 1
ATOM 1108 O O . ASN A 1 141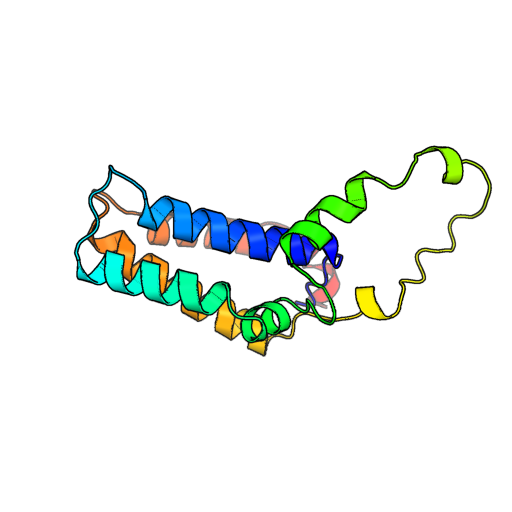 ? 17.198 18.637 -10.738 1.00 68.50 141 ASN A O 1
ATOM 1112 N N . PRO A 1 142 ? 19.053 18.438 -9.449 1.00 65.94 142 PRO A N 1
ATOM 1113 C CA . PRO A 1 142 ? 19.957 18.111 -10.547 1.00 65.94 142 PRO A CA 1
ATOM 1114 C C . PRO A 1 142 ? 19.507 16.888 -11.361 1.00 65.94 142 PRO A C 1
ATOM 1116 O O . PRO A 1 142 ? 19.892 16.749 -12.518 1.00 65.94 142 PRO A O 1
ATOM 1119 N N . ALA A 1 143 ? 18.684 16.002 -10.786 1.00 63.19 143 ALA A N 1
ATOM 1120 C CA . ALA A 1 143 ? 18.169 14.813 -11.463 1.00 63.19 143 ALA A CA 1
ATOM 1121 C C . ALA A 1 143 ? 16.899 15.076 -12.298 1.00 63.19 143 ALA A C 1
ATOM 1123 O O . ALA A 1 143 ? 16.569 14.278 -13.181 1.00 63.19 143 ALA A O 1
ATOM 1124 N N . LEU A 1 144 ? 16.175 16.169 -12.029 1.00 61.75 144 LEU A N 1
ATOM 1125 C CA . LEU A 1 144 ? 14.933 16.525 -12.726 1.00 61.75 144 LEU A CA 1
ATOM 1126 C C . LEU A 1 144 ? 15.126 17.654 -13.747 1.00 61.75 144 LEU A C 1
ATOM 1128 O O . LEU A 1 144 ? 14.487 17.629 -14.795 1.00 61.75 144 LEU A O 1
ATOM 1132 N N . GLN A 1 145 ? 16.023 18.608 -13.496 1.00 63.12 145 GLN A N 1
ATOM 1133 C CA . GLN A 1 145 ? 16.167 19.803 -14.340 1.00 63.12 145 GLN A CA 1
ATOM 1134 C C . GLN A 1 145 ? 16.772 19.592 -15.740 1.00 63.12 145 GLN A C 1
ATOM 1136 O O . GLN A 1 145 ? 16.314 20.274 -16.654 1.00 63.12 145 GLN A O 1
ATOM 1141 N N . PRO A 1 146 ? 17.680 18.627 -16.001 1.00 57.47 146 PRO A N 1
ATOM 1142 C CA . PRO A 1 146 ? 18.110 18.327 -17.373 1.00 57.47 146 PRO A CA 1
ATOM 1143 C C . PRO A 1 146 ? 16.979 17.808 -18.276 1.00 57.47 146 PRO A C 1
ATOM 1145 O O . PRO A 1 146 ? 17.170 17.679 -19.478 1.00 57.47 146 PRO A O 1
ATOM 1148 N N . ARG A 1 147 ? 15.823 17.451 -17.699 1.00 55.12 147 ARG A N 1
ATOM 1149 C CA . ARG A 1 147 ? 14.658 16.878 -18.391 1.00 55.12 147 ARG A CA 1
ATOM 1150 C C . ARG A 1 147 ? 13.505 17.874 -18.566 1.00 55.12 147 ARG A C 1
ATOM 1152 O O . ARG A 1 147 ? 12.442 17.469 -19.023 1.00 55.12 147 ARG A O 1
ATOM 1159 N N . ALA A 1 148 ? 13.697 19.127 -18.149 1.00 54.47 148 ALA A N 1
ATOM 1160 C CA . ALA A 1 148 ? 12.714 20.207 -18.257 1.00 54.47 148 ALA A CA 1
ATOM 1161 C C . ALA A 1 148 ? 12.952 21.129 -19.475 1.00 54.47 148 ALA A C 1
ATOM 1163 O O . ALA A 1 148 ? 12.253 22.131 -19.610 1.00 54.47 148 ALA A O 1
ATOM 1164 N N . LEU A 1 149 ? 13.936 20.797 -20.324 1.00 43.97 149 LEU A N 1
ATOM 1165 C CA . LEU A 1 149 ? 14.243 21.451 -21.601 1.00 43.97 149 LEU A CA 1
ATOM 1166 C C . LEU A 1 149 ? 13.720 20.617 -22.773 1.00 43.97 149 LEU A C 1
ATOM 1168 O O . LEU A 1 149 ? 13.948 19.384 -22.747 1.00 43.97 149 LEU A O 1
#

Secondary structure (DSSP, 8-state):
------HHHHHHHHHHHHHHHHHHHH-SSS---HHHHHHHHHHHHHHHSHHHHHHTT--S-S-HHHHHHGGGGS-GGGGSSS-TT-----GGGG-PPPHHHHHHHHHHHHHHHHHHHTTSTT--HHHHHHHHHHHHHTS--TTTGGG--

Organism: NCBI:txid36148

Foldseek 3Di:
DFDQDFLLVLLVVLVVVLVVLVCVLPDPPPDADPQLNVLSVVLNVVSQDPVLCVLSLNPDDPHSVCSNCVVVPPDPPVVPDDDPPPPVDDPSSVRTNDPVSVVVVVVSVVVSCVRGQVSDPPRCVVVVVVVVCVVVVPDDDVVCVVVVD

Sequence (149 aa):
LVCSGSLSMRASTHGLVINIIHSLCTCTMPQFTEEAQRVLRLSLDEFSLPKFYLLFGISKVKSAAVTAFRSSYRNPTDTRLGNDRYFTGLPTDRERLSLTSLEVITDALLEIMEACMRDIPDCDWLQTWTSLAKCIAFCFNPALQPRAL

pLDDT: mean 77.74, std 18.48, range [34.41, 96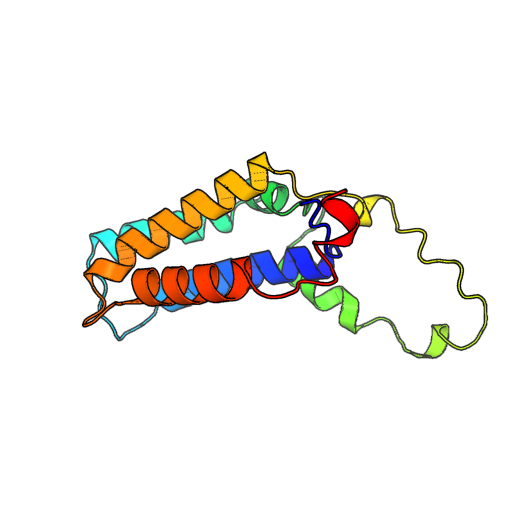.38]